Protein AF-A0A3D5Y1C2-F1 (afdb_monomer)

Mean predicted aligned error: 3.22 Å

Nearest PDB structures (foldseek):
  3kpk-assembly1_A  TM=3.389E-01  e=2.468E+00  Acidithiobacillus ferrooxidans ATCC 23270
  3sz0-assembly1_A  TM=3.414E-01  e=2.321E+00  Acidithiobacillus ferrooxidans ATCC 23270
  3szw-assembly1_A-2  TM=3.480E-01  e=2.321E+00  Acidithiobacillus ferrooxidans ATCC 23270
  3t2y-assembly1_A  TM=3.443E-01  e=2.970E+00  Acidithiobacillus ferrooxidans ATCC 23270
  3t31-assembly1_A-2  TM=3.548E-01  e=3.360E+00  Acidithiobacillus ferrooxidans ATCC 23270

Secondary stru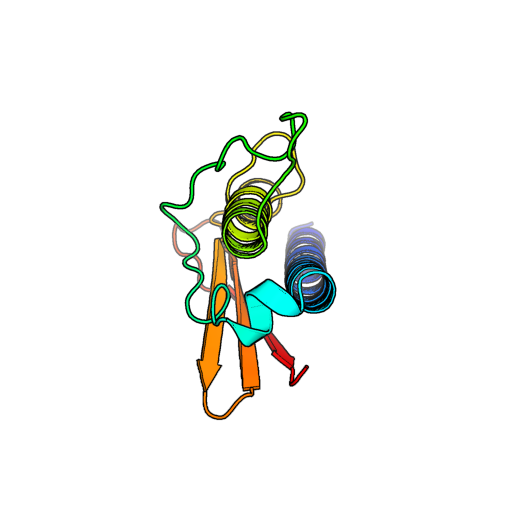cture (DSSP, 8-state):
-HHHHHHHHHHHHHHHHHHHHHHHHHTHHHHHTTTTTEE-SSS----S-TTSTT---HHHHHHHHHHHHHT-TTTT-HHHHSTT-EEEEEEETTEEEEEEEE-SS-SS---EEEEEEE--

Structure (mmCIF, N/CA/C/O backbone):
data_AF-A0A3D5Y1C2-F1
#
_entry.id   AF-A0A3D5Y1C2-F1
#
loop_
_atom_site.group_PDB
_atom_site.id
_atom_site.type_symbol
_atom_site.label_atom_id
_atom_site.label_alt_id
_atom_site.label_comp_id
_atom_site.label_asym_id
_atom_site.label_entity_id
_atom_site.label_seq_id
_atom_site.pdbx_PDB_ins_code
_atom_site.Cartn_x
_atom_site.Cartn_y
_atom_site.Cartn_z
_atom_site.occupancy
_atom_site.B_iso_or_equiv
_atom_site.auth_seq_id
_atom_site.auth_comp_id
_atom_site.auth_asym_id
_atom_site.auth_atom_id
_atom_site.pdbx_PDB_model_num
ATOM 1 N N . LEU A 1 1 ? 27.087 -5.260 -12.005 1.00 61.78 1 LEU A N 1
ATOM 2 C CA . LEU A 1 1 ? 26.291 -4.096 -11.547 1.00 61.78 1 LEU A CA 1
ATOM 3 C C . LEU A 1 1 ? 24.797 -4.425 -11.544 1.00 61.78 1 LEU A C 1
ATOM 5 O O . LEU A 1 1 ? 24.223 -4.326 -10.474 1.00 61.78 1 LEU A O 1
ATOM 9 N N . GLN A 1 2 ? 24.221 -4.949 -12.636 1.00 64.75 2 GLN A N 1
ATOM 10 C CA . GLN A 1 2 ? 22.806 -5.376 -12.729 1.00 64.75 2 GLN A CA 1
ATOM 11 C C . GLN A 1 2 ? 22.322 -6.299 -11.588 1.00 64.75 2 GLN A C 1
ATOM 13 O O . GLN A 1 2 ? 21.280 -6.045 -11.000 1.00 64.75 2 GLN A O 1
ATOM 18 N N . TYR A 1 3 ? 23.126 -7.290 -11.177 1.00 64.44 3 TYR A N 1
ATOM 19 C CA . TYR A 1 3 ? 22.782 -8.166 -10.043 1.00 64.44 3 TYR A CA 1
ATOM 20 C C . TYR A 1 3 ? 22.597 -7.435 -8.698 1.00 64.44 3 TYR A C 1
ATOM 22 O O . TYR A 1 3 ? 21.789 -7.866 -7.884 1.00 64.44 3 TYR A O 1
ATOM 30 N N . ASN A 1 4 ? 23.325 -6.336 -8.451 1.00 77.19 4 ASN A N 1
ATOM 31 C CA . ASN A 1 4 ? 23.154 -5.557 -7.218 1.00 77.19 4 ASN A CA 1
ATOM 32 C C . ASN A 1 4 ? 21.872 -4.714 -7.257 1.00 77.19 4 ASN A C 1
ATOM 34 O O . ASN A 1 4 ? 21.236 -4.545 -6.223 1.00 77.19 4 ASN A O 1
ATOM 38 N N . THR A 1 5 ? 21.481 -4.220 -8.434 1.00 86.44 5 THR A N 1
ATOM 39 C CA . THR A 1 5 ? 20.239 -3.456 -8.618 1.00 86.44 5 THR A CA 1
ATOM 40 C C . THR A 1 5 ? 19.008 -4.338 -8.410 1.00 86.44 5 THR A C 1
ATOM 42 O O . THR A 1 5 ? 18.137 -3.981 -7.625 1.00 86.44 5 THR A O 1
ATOM 45 N N . SER A 1 6 ? 18.997 -5.538 -8.996 1.00 91.56 6 SER A N 1
ATOM 46 C CA . SER A 1 6 ? 17.910 -6.513 -8.813 1.00 91.56 6 SER A CA 1
ATOM 47 C C . SER A 1 6 ? 17.731 -6.929 -7.342 1.00 91.56 6 SER A C 1
ATOM 49 O O . SER A 1 6 ? 16.632 -6.906 -6.782 1.00 91.56 6 SER A O 1
ATOM 51 N N . ALA A 1 7 ? 18.840 -7.218 -6.647 1.00 94.19 7 ALA A N 1
ATOM 52 C CA . ALA A 1 7 ? 18.813 -7.528 -5.217 1.00 94.19 7 ALA A CA 1
ATOM 53 C C . ALA A 1 7 ? 18.299 -6.352 -4.361 1.00 94.19 7 ALA A C 1
ATOM 55 O O . ALA A 1 7 ? 17.617 -6.565 -3.351 1.00 94.19 7 ALA A O 1
ATOM 56 N N . LEU A 1 8 ? 18.604 -5.114 -4.762 1.00 95.50 8 LEU A N 1
ATOM 57 C CA . LEU A 1 8 ? 18.118 -3.910 -4.097 1.00 95.50 8 LEU A CA 1
ATOM 58 C C . LEU A 1 8 ? 16.605 -3.732 -4.281 1.00 95.50 8 LEU A C 1
ATOM 60 O O . LEU A 1 8 ? 15.910 -3.569 -3.280 1.00 95.50 8 LEU A O 1
ATOM 64 N N . HIS A 1 9 ? 16.080 -3.829 -5.508 1.00 96.62 9 HIS A N 1
ATOM 65 C CA . HIS A 1 9 ? 14.636 -3.728 -5.764 1.00 96.62 9 HIS A CA 1
ATOM 66 C C . HIS A 1 9 ? 13.854 -4.782 -4.987 1.00 96.62 9 HIS A C 1
ATOM 68 O O . HIS A 1 9 ? 12.889 -4.460 -4.295 1.00 96.62 9 HIS A O 1
ATOM 74 N N . ARG A 1 10 ? 14.335 -6.029 -4.976 1.00 97.44 10 ARG A N 1
ATOM 75 C CA . ARG A 1 10 ? 13.726 -7.080 -4.155 1.00 97.44 10 ARG A CA 1
ATOM 76 C C . ARG A 1 10 ? 13.711 -6.717 -2.668 1.00 97.44 10 ARG A C 1
ATOM 78 O O . ARG A 1 10 ? 12.725 -6.983 -1.987 1.00 97.44 10 ARG A O 1
ATOM 85 N N . SER A 1 11 ? 14.776 -6.098 -2.158 1.00 98.06 11 SER A N 1
ATOM 86 C CA . SER A 1 11 ? 14.839 -5.652 -0.759 1.00 98.06 11 SER A CA 1
ATOM 87 C C . SER A 1 11 ? 13.825 -4.540 -0.465 1.00 98.06 11 SER A C 1
ATOM 89 O O . SER A 1 11 ? 13.181 -4.561 0.588 1.00 98.06 11 SER A O 1
ATOM 91 N N . TYR A 1 12 ? 13.627 -3.606 -1.401 1.00 98.06 12 TYR A N 1
ATOM 92 C CA . TYR A 1 12 ? 12.564 -2.606 -1.303 1.00 98.06 12 TYR A CA 1
ATOM 93 C C . TYR A 1 12 ? 11.179 -3.244 -1.335 1.00 98.06 12 TYR A C 1
ATOM 95 O O . TYR A 1 12 ? 10.396 -2.981 -0.430 1.00 98.06 12 TYR A O 1
ATOM 103 N N . ALA A 1 13 ? 10.888 -4.141 -2.279 1.00 98.50 13 ALA A N 1
ATOM 104 C CA . ALA A 1 13 ? 9.587 -4.805 -2.369 1.00 98.50 13 ALA A CA 1
ATOM 105 C C . ALA A 1 13 ? 9.228 -5.582 -1.089 1.00 98.50 13 ALA A C 1
ATOM 107 O O . ALA A 1 13 ? 8.101 -5.497 -0.599 1.00 98.50 13 ALA A O 1
ATOM 108 N N . VAL A 1 14 ? 10.206 -6.279 -0.497 1.00 98.56 14 VAL A N 1
ATOM 109 C CA . VAL A 1 14 ? 10.047 -6.951 0.803 1.00 98.56 14 VAL A CA 1
ATOM 110 C C . VAL A 1 14 ? 9.710 -5.945 1.902 1.00 98.56 14 VAL A C 1
ATOM 112 O O . VAL A 1 14 ? 8.754 -6.144 2.650 1.00 98.56 14 VAL A O 1
ATOM 115 N N . THR A 1 15 ? 10.470 -4.853 1.987 1.00 98.56 15 THR A N 1
ATOM 116 C CA . THR A 1 15 ? 10.271 -3.815 3.009 1.00 98.56 15 THR A CA 1
ATOM 117 C C . THR A 1 15 ? 8.903 -3.149 2.862 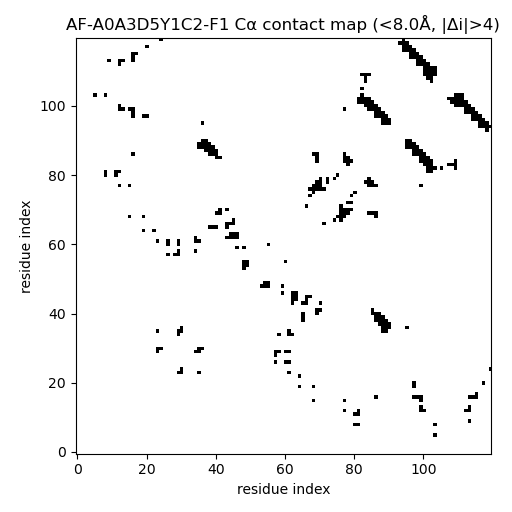1.00 98.56 15 THR A C 1
ATOM 119 O O . THR A 1 15 ? 8.188 -3.010 3.848 1.00 98.56 15 THR A O 1
ATOM 122 N N . GLN A 1 16 ? 8.492 -2.824 1.635 1.00 98.69 16 GLN A N 1
ATOM 123 C CA . GLN A 1 16 ? 7.206 -2.198 1.329 1.00 98.69 16 GLN A CA 1
ATOM 124 C C . GLN A 1 16 ? 6.015 -3.106 1.649 1.00 98.69 16 GLN A C 1
ATOM 126 O O . GLN A 1 16 ? 4.971 -2.619 2.081 1.00 98.69 16 GLN A O 1
ATOM 131 N N . ALA A 1 17 ? 6.146 -4.420 1.462 1.00 98.75 17 ALA A N 1
ATOM 132 C CA . ALA A 1 17 ? 5.092 -5.356 1.837 1.00 98.75 17 ALA A CA 1
ATOM 133 C C . ALA A 1 17 ? 4.919 -5.447 3.363 1.00 98.75 17 ALA A C 1
ATOM 135 O O . ALA A 1 17 ? 3.787 -5.482 3.852 1.00 98.75 17 ALA A O 1
ATOM 136 N N . TYR A 1 18 ? 6.022 -5.441 4.121 1.00 98.62 18 TYR A N 1
ATOM 137 C CA . TYR A 1 18 ? 5.964 -5.382 5.583 1.00 98.62 18 TYR A CA 1
ATOM 138 C C . TYR A 1 18 ? 5.448 -4.032 6.093 1.00 98.62 18 TYR A C 1
ATOM 140 O O . TYR A 1 18 ? 4.614 -4.026 6.994 1.00 98.62 18 TYR A O 1
ATOM 148 N N . ASP A 1 19 ? 5.855 -2.918 5.478 1.00 98.50 19 ASP A N 1
ATOM 149 C CA . ASP A 1 19 ? 5.358 -1.573 5.801 1.00 98.50 19 ASP A CA 1
ATOM 150 C C . ASP A 1 19 ? 3.827 -1.504 5.704 1.00 98.50 19 ASP A C 1
ATOM 152 O O . ASP A 1 19 ? 3.159 -1.100 6.656 1.00 98.50 19 ASP A O 1
ATOM 156 N N . MET A 1 20 ? 3.240 -1.997 4.607 1.00 98.56 20 MET A N 1
ATOM 157 C CA . MET A 1 20 ? 1.780 -2.036 4.475 1.00 98.56 20 MET A CA 1
ATOM 158 C C . MET A 1 20 ? 1.124 -2.959 5.513 1.00 98.56 20 MET A C 1
ATOM 160 O O . MET A 1 20 ? 0.098 -2.601 6.091 1.00 98.56 20 MET A O 1
ATOM 164 N N . ALA A 1 21 ? 1.720 -4.115 5.822 1.00 98.50 21 ALA A N 1
ATOM 165 C CA . ALA A 1 21 ? 1.200 -4.979 6.883 1.00 98.50 21 ALA A CA 1
ATOM 166 C C . ALA A 1 21 ? 1.209 -4.284 8.255 1.00 98.50 21 ALA A C 1
ATOM 168 O O . ALA A 1 21 ? 0.272 -4.443 9.039 1.00 98.50 21 ALA A O 1
ATOM 169 N N . ASP A 1 22 ? 2.240 -3.497 8.549 1.00 98.38 22 ASP A N 1
ATOM 170 C CA . ASP A 1 22 ?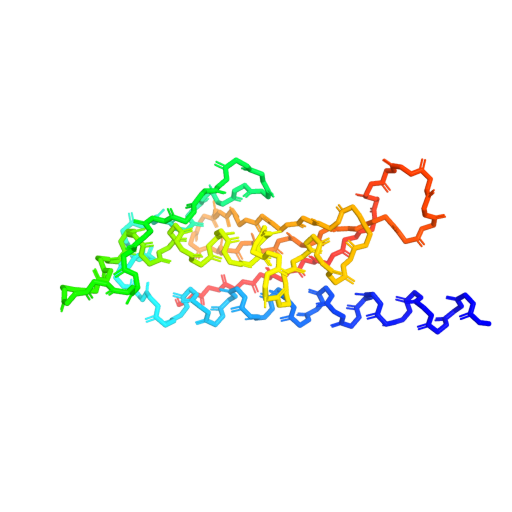 2.353 -2.768 9.810 1.00 98.38 22 ASP A CA 1
ATOM 171 C C . ASP A 1 22 ? 1.378 -1.588 9.884 1.00 98.38 22 ASP A C 1
ATOM 173 O O . ASP A 1 22 ? 0.726 -1.407 10.915 1.00 98.38 22 ASP A O 1
ATOM 177 N N . ARG A 1 23 ? 1.163 -0.860 8.783 1.00 98.31 23 ARG A N 1
ATOM 178 C CA . ARG A 1 23 ? 0.099 0.159 8.670 1.00 98.31 23 ARG A CA 1
ATOM 179 C C . ARG A 1 23 ? -1.285 -0.429 8.932 1.00 98.31 23 ARG A C 1
ATOM 181 O O . ARG A 1 23 ? -2.052 0.092 9.742 1.00 98.31 23 ARG A O 1
ATOM 188 N N . MET A 1 24 ? -1.571 -1.575 8.318 1.00 98.50 24 MET A N 1
ATOM 189 C CA . MET A 1 24 ? -2.804 -2.335 8.531 1.00 98.50 24 MET A CA 1
ATOM 190 C C . MET A 1 24 ? -2.995 -2.736 10.000 1.00 98.50 24 MET A C 1
ATOM 192 O O . MET A 1 24 ? -4.090 -2.586 10.545 1.00 98.50 24 MET A O 1
ATOM 196 N N . ARG A 1 25 ? -1.932 -3.207 10.669 1.00 98.00 25 ARG A N 1
ATOM 197 C CA . ARG A 1 25 ? -1.963 -3.527 12.108 1.00 98.00 25 ARG A CA 1
ATOM 198 C C . ARG A 1 25 ? -2.151 -2.291 12.981 1.00 98.00 25 ARG A C 1
ATOM 200 O O 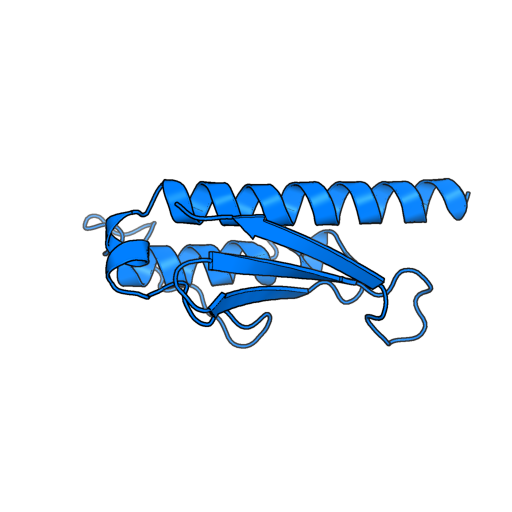. ARG A 1 25 ? -2.803 -2.395 14.016 1.00 98.00 25 ARG A O 1
ATOM 207 N N . ALA A 1 26 ? -1.603 -1.143 12.591 1.00 98.25 26 ALA A N 1
ATOM 208 C CA . ALA A 1 26 ? -1.757 0.107 13.330 1.00 98.25 26 ALA A CA 1
ATOM 209 C C . ALA A 1 26 ? -3.191 0.663 13.241 1.00 98.25 26 ALA A C 1
ATOM 211 O O . ALA A 1 26 ? -3.703 1.215 14.214 1.00 98.25 26 ALA A O 1
ATOM 212 N N . ASN A 1 27 ? -3.876 0.466 12.112 1.00 98.25 27 ASN A N 1
ATOM 213 C CA . ASN A 1 27 ? -5.257 0.900 11.895 1.00 98.25 27 ASN A CA 1
ATOM 214 C C . ASN A 1 27 ? -6.267 -0.255 12.047 1.00 98.25 27 ASN A C 1
ATOM 216 O O . ASN A 1 27 ? -7.035 -0.568 11.134 1.00 98.25 27 ASN A O 1
ATOM 220 N N . GLN A 1 28 ? -6.302 -0.877 13.230 1.00 97.62 28 GLN A N 1
ATOM 221 C CA . GLN A 1 28 ? -7.167 -2.037 13.502 1.00 97.62 28 GLN A CA 1
ATOM 222 C C . GLN A 1 28 ? -8.658 -1.763 13.257 1.00 97.62 28 GLN A C 1
ATOM 224 O O . GLN A 1 28 ? -9.373 -2.638 12.776 1.00 97.62 28 GLN A O 1
ATOM 229 N N . LEU A 1 29 ? -9.138 -0.548 13.552 1.00 98.31 29 LEU A N 1
ATOM 230 C CA . LEU A 1 29 ? -10.531 -0.163 13.299 1.00 98.31 29 LEU A CA 1
ATOM 231 C C . LEU A 1 29 ? -10.840 -0.112 11.799 1.00 98.31 29 LEU A C 1
ATOM 233 O O . LEU A 1 29 ? -11.901 -0.566 11.375 1.00 98.31 29 LEU A O 1
ATOM 237 N N . GLY A 1 30 ? -9.917 0.417 10.989 1.00 98.19 30 GLY A N 1
ATOM 238 C CA . GLY A 1 30 ? -10.060 0.441 9.538 1.00 98.19 30 GLY A CA 1
ATOM 239 C C . GLY A 1 30 ? -9.967 -0.957 8.933 1.00 98.19 30 GLY A C 1
ATOM 240 O O . GLY A 1 30 ? -10.744 -1.291 8.040 1.00 98.19 30 GLY A O 1
ATOM 241 N N . LEU A 1 31 ? -9.074 -1.791 9.468 1.00 97.56 31 LEU A N 1
ATOM 242 C CA . LEU A 1 31 ? -8.940 -3.193 9.090 1.00 97.56 31 LEU A CA 1
ATOM 243 C C . LEU A 1 31 ? -10.220 -3.986 9.380 1.00 97.56 31 LEU A C 1
ATOM 245 O O . LEU A 1 31 ? -10.758 -4.615 8.473 1.00 97.56 31 LEU A O 1
ATOM 249 N N . ALA A 1 32 ? -10.760 -3.889 10.597 1.00 96.88 32 ALA A N 1
ATOM 250 C CA . ALA A 1 32 ? -11.997 -4.568 10.989 1.00 96.88 32 ALA A CA 1
ATOM 251 C C . ALA A 1 32 ? -13.219 -4.092 10.182 1.00 96.88 32 ALA A C 1
ATOM 253 O O . ALA A 1 32 ? -14.131 -4.873 9.919 1.00 96.88 32 ALA A O 1
ATOM 254 N N . ALA A 1 33 ? -13.225 -2.824 9.758 1.00 97.69 33 ALA A N 1
ATOM 255 C CA . ALA A 1 33 ? -14.245 -2.262 8.874 1.00 97.69 33 ALA A CA 1
ATOM 256 C C . ALA A 1 33 ? -14.065 -2.651 7.391 1.00 97.69 33 ALA A C 1
ATOM 258 O O . ALA A 1 33 ? -14.910 -2.311 6.566 1.00 97.69 33 ALA A O 1
ATOM 259 N N . GLY A 1 34 ? -12.986 -3.357 7.040 1.00 97.56 34 GLY A N 1
ATOM 260 C CA . GLY A 1 34 ? -12.714 -3.821 5.682 1.00 97.56 34 GLY A CA 1
ATOM 261 C C . GLY A 1 34 ? -12.087 -2.780 4.752 1.00 97.56 34 GLY A C 1
ATOM 262 O O . GLY A 1 34 ? -12.025 -3.005 3.545 1.00 97.56 34 GLY A O 1
ATOM 263 N N . ASN A 1 35 ? -11.578 -1.664 5.280 1.00 98.06 35 ASN A N 1
ATOM 264 C CA . ASN A 1 35 ? -11.046 -0.565 4.464 1.00 98.06 35 ASN A CA 1
ATOM 265 C C . ASN A 1 35 ? -9.737 -0.915 3.727 1.00 98.06 35 ASN A C 1
ATOM 267 O O . ASN A 1 35 ? -9.351 -0.201 2.809 1.00 98.06 35 ASN A O 1
ATOM 271 N N . TYR A 1 36 ? -9.077 -2.021 4.091 1.00 98.00 36 TYR A N 1
ATOM 272 C CA . TYR A 1 36 ? -7.882 -2.544 3.411 1.00 98.00 36 TYR A CA 1
ATOM 273 C C . TYR A 1 36 ? -8.177 -3.750 2.504 1.00 98.00 36 TYR A C 1
ATOM 275 O O . TYR A 1 36 ? -7.261 -4.321 1.922 1.00 98.00 36 TYR A O 1
ATOM 283 N N . ASN A 1 37 ? -9.439 -4.177 2.374 1.00 96.94 37 ASN A N 1
ATOM 284 C CA . ASN A 1 37 ? -9.786 -5.435 1.698 1.00 96.94 37 ASN A CA 1
ATOM 285 C C . ASN A 1 37 ? -9.495 -5.438 0.190 1.00 96.94 37 ASN A C 1
ATOM 287 O O . ASN A 1 37 ? -9.467 -6.510 -0.412 1.00 96.94 37 ASN A O 1
ATOM 291 N N . SER A 1 38 ? -9.342 -4.259 -0.415 1.00 95.88 38 SER A N 1
ATOM 292 C CA . SER A 1 38 ? -9.163 -4.097 -1.857 1.00 95.88 38 SER A CA 1
ATOM 293 C C . SER A 1 38 ? -8.377 -2.822 -2.176 1.00 95.88 38 SER A C 1
ATOM 295 O O . SER A 1 38 ? -8.910 -1.895 -2.789 1.00 95.88 38 SER A O 1
ATOM 297 N N . ILE A 1 39 ? -7.111 -2.757 -1.755 1.00 97.31 39 ILE A N 1
ATOM 298 C CA . ILE A 1 39 ? -6.211 -1.677 -2.185 1.00 97.31 39 ILE A CA 1
ATOM 299 C C . ILE A 1 39 ? -5.714 -1.979 -3.594 1.00 97.31 39 ILE A C 1
ATOM 301 O O . ILE A 1 39 ? -5.131 -3.036 -3.847 1.00 97.31 39 ILE A O 1
ATOM 305 N N . THR A 1 40 ? -5.901 -1.015 -4.490 1.00 93.75 40 THR A N 1
ATOM 306 C CA . THR A 1 40 ? -5.331 -1.012 -5.837 1.00 93.75 40 THR A CA 1
ATOM 307 C C . THR A 1 40 ? -4.064 -0.164 -5.871 1.00 93.75 40 THR A C 1
ATOM 309 O O . THR A 1 40 ? -3.951 0.830 -5.156 1.00 93.75 40 THR A O 1
ATOM 312 N N . GLY A 1 41 ? -3.120 -0.517 -6.743 1.00 85.06 41 GLY A N 1
ATOM 313 C CA . GLY A 1 41 ? -1.865 0.225 -6.887 1.00 85.06 41 GLY A CA 1
ATOM 314 C C . GLY A 1 41 ? -1.972 1.560 -7.626 1.00 85.06 41 GLY A C 1
ATOM 315 O O . GLY A 1 41 ? -0.995 2.293 -7.723 1.00 85.06 41 GLY A O 1
ATOM 316 N N . ALA A 1 42 ? -3.155 1.895 -8.144 1.00 84.62 42 ALA A N 1
ATOM 317 C CA . ALA A 1 42 ? -3.423 3.130 -8.871 1.00 84.62 42 ALA A CA 1
ATOM 318 C C . ALA A 1 42 ? -4.747 3.762 -8.427 1.00 84.62 42 ALA A C 1
ATOM 320 O O . ALA A 1 42 ? -5.615 3.089 -7.867 1.00 84.62 42 ALA A O 1
ATOM 321 N N . GLY A 1 43 ? -4.904 5.056 -8.722 1.00 85.50 43 GLY A N 1
ATOM 322 C CA . GLY A 1 43 ? -6.158 5.795 -8.532 1.00 85.50 43 GLY A CA 1
ATOM 323 C C . GLY A 1 43 ? -6.462 6.211 -7.091 1.00 85.50 43 GLY A C 1
ATOM 324 O O . GLY A 1 43 ? -7.547 6.725 -6.834 1.00 85.50 43 GLY A O 1
ATOM 325 N N . VAL A 1 44 ? -5.528 6.011 -6.159 1.00 89.81 44 VAL A N 1
ATOM 326 C CA . VAL A 1 44 ? -5.672 6.455 -4.769 1.00 89.81 44 VAL A CA 1
ATOM 327 C C . VAL A 1 44 ? -5.155 7.887 -4.638 1.00 89.81 44 VAL A C 1
ATOM 329 O O . VAL A 1 44 ? -4.099 8.216 -5.171 1.00 89.81 44 VAL A O 1
ATOM 332 N N . THR A 1 45 ? -5.893 8.745 -3.938 1.00 95.06 45 THR A N 1
ATOM 333 C CA . THR A 1 45 ? -5.524 10.148 -3.696 1.00 95.06 45 THR A CA 1
ATOM 334 C C . THR A 1 45 ? -5.399 10.427 -2.206 1.00 95.06 45 THR A C 1
ATOM 336 O O . THR A 1 45 ? -6.113 9.808 -1.411 1.00 95.06 45 THR A O 1
ATOM 339 N N . ASP A 1 46 ? -4.570 11.407 -1.842 1.00 96.31 46 ASP A N 1
ATOM 340 C CA . ASP A 1 46 ? -4.474 11.898 -0.467 1.00 96.31 46 ASP A CA 1
ATOM 341 C 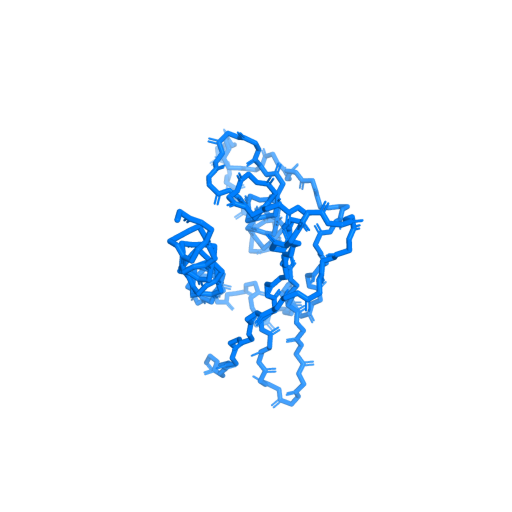C . ASP A 1 46 ? -5.860 12.369 0.023 1.00 96.31 46 ASP A C 1
ATOM 343 O O . ASP A 1 46 ? -6.454 13.263 -0.590 1.00 96.31 46 ASP A O 1
ATOM 347 N N . PRO A 1 47 ? -6.411 11.792 1.107 1.00 96.88 47 PRO A N 1
ATOM 348 C CA . PRO A 1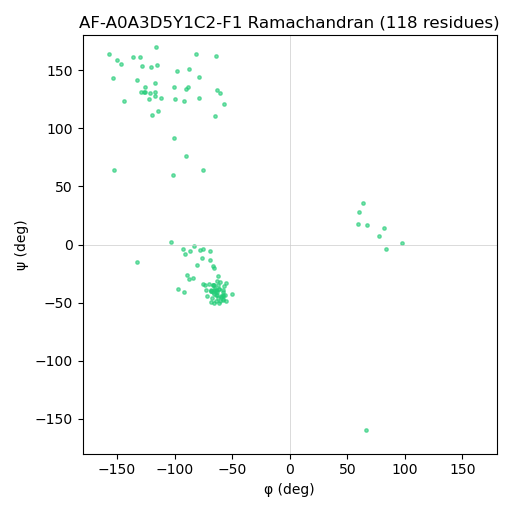 47 ? -7.646 12.277 1.720 1.00 96.88 47 PRO A CA 1
ATOM 349 C C . PRO A 1 47 ? -7.491 13.638 2.421 1.00 96.88 47 PRO A C 1
ATOM 351 O O . PRO A 1 47 ? -8.482 14.173 2.921 1.00 96.88 47 PRO A O 1
ATOM 354 N N . GLY A 1 48 ? -6.274 14.186 2.517 1.00 96.69 48 GLY A N 1
ATOM 355 C CA . GLY A 1 48 ? -5.982 15.511 3.068 1.00 96.69 48 GLY A CA 1
ATOM 356 C C . GLY A 1 48 ? -6.256 15.630 4.566 1.00 96.69 48 GLY A C 1
ATOM 357 O O . GLY A 1 48 ? -6.391 16.736 5.084 1.00 96.69 48 GLY A O 1
ATOM 358 N N . CYS A 1 49 ? -6.384 14.504 5.271 1.00 97.06 49 CYS A N 1
ATOM 359 C CA . CYS A 1 49 ? -6.858 14.469 6.654 1.00 97.06 49 CYS A CA 1
ATOM 360 C C . CYS A 1 49 ? -5.737 14.606 7.697 1.00 97.06 49 CYS A C 1
ATOM 362 O O . CYS A 1 49 ? -5.999 15.114 8.788 1.00 97.06 49 CYS A O 1
ATOM 364 N N . ILE A 1 50 ? -4.496 14.217 7.367 1.00 95.56 50 ILE A N 1
ATOM 365 C CA . ILE A 1 50 ? -3.362 14.183 8.312 1.00 95.56 50 ILE A CA 1
ATOM 366 C C . ILE A 1 50 ? -3.028 15.571 8.866 1.00 95.56 50 ILE A C 1
ATOM 368 O O . ILE A 1 50 ? -2.732 15.708 10.049 1.00 95.56 50 ILE A O 1
ATOM 372 N N . ALA A 1 51 ? -3.111 16.612 8.033 1.00 93.25 51 ALA A N 1
ATOM 373 C CA . ALA A 1 51 ? -2.801 17.985 8.433 1.00 93.25 51 ALA A CA 1
ATOM 374 C C . ALA A 1 51 ? -3.973 18.709 9.129 1.00 93.25 51 ALA A C 1
ATOM 376 O O . ALA A 1 51 ? -3.846 19.876 9.504 1.00 93.25 51 ALA A O 1
ATOM 377 N N . THR A 1 52 ? -5.129 18.056 9.285 1.00 95.44 52 THR A N 1
ATOM 378 C CA . THR A 1 52 ? -6.309 18.671 9.906 1.00 95.44 52 THR A CA 1
ATOM 379 C C . THR A 1 52 ? -6.291 18.503 11.423 1.00 95.44 52 THR A C 1
ATOM 381 O O . THR A 1 52 ? -5.798 17.507 11.943 1.00 95.44 52 THR A O 1
ATOM 384 N N . ALA A 1 53 ? -6.902 19.439 12.155 1.00 95.12 53 ALA A N 1
ATOM 385 C CA . ALA A 1 53 ? -7.002 19.347 13.616 1.00 95.12 53 ALA A CA 1
ATOM 386 C C . ALA A 1 53 ? -7.808 18.124 14.102 1.00 95.12 53 ALA A C 1
ATOM 388 O O . ALA A 1 53 ? -7.583 17.644 15.209 1.00 95.12 53 ALA A O 1
ATOM 389 N N . ALA A 1 54 ? -8.746 17.628 13.286 1.00 95.06 54 ALA A N 1
ATOM 390 C CA . ALA A 1 54 ? -9.523 16.426 13.584 1.00 95.06 54 ALA A CA 1
ATOM 391 C C . ALA A 1 54 ? -8.754 15.126 13.280 1.00 95.06 54 ALA A C 1
ATOM 393 O O . ALA A 1 54 ? -9.138 14.064 13.769 1.00 95.06 54 ALA A O 1
ATOM 394 N N . GLY A 1 55 ? -7.684 15.206 12.484 1.00 95.81 55 GLY A N 1
ATOM 395 C CA . GLY A 1 55 ? -6.967 14.051 11.966 1.00 95.81 55 GLY A CA 1
ATOM 396 C C . GLY A 1 55 ? -7.804 13.222 10.989 1.00 95.81 55 GLY A C 1
ATOM 397 O O . GLY A 1 55 ? -8.778 13.687 10.394 1.00 95.81 55 GLY A O 1
ATOM 398 N N . CYS A 1 56 ? -7.406 11.967 10.815 1.00 97.88 56 CYS A N 1
ATOM 399 C CA . CYS A 1 56 ? -8.059 11.028 9.914 1.00 97.88 56 CYS A CA 1
ATOM 400 C C . CYS A 1 56 ? -8.984 10.075 10.673 1.00 97.88 56 CYS A C 1
ATOM 402 O O . CYS A 1 56 ? -8.598 9.478 11.678 1.00 97.88 56 CYS A O 1
ATOM 404 N N . SER A 1 57 ? -10.186 9.851 10.139 1.00 98.31 57 SER A N 1
ATOM 405 C CA . SER A 1 57 ? -10.987 8.681 10.517 1.00 98.31 57 SER A CA 1
ATOM 406 C C . SER A 1 57 ? -10.280 7.375 10.113 1.00 98.31 57 SER A C 1
ATOM 408 O O . SER A 1 57 ? -9.436 7.398 9.216 1.00 98.31 57 SER A O 1
ATOM 410 N N . PRO A 1 58 ? -10.647 6.208 10.677 1.00 98.50 58 PRO A N 1
ATOM 411 C CA . PRO A 1 58 ? -10.051 4.926 10.283 1.00 98.50 58 PRO A CA 1
ATOM 412 C C . PRO A 1 58 ? -10.155 4.610 8.782 1.00 98.50 58 PRO A C 1
ATOM 414 O O . PRO A 1 58 ? -9.257 3.989 8.218 1.00 98.50 58 PRO A O 1
ATOM 417 N N . ALA A 1 59 ? -11.228 5.047 8.115 1.00 98.25 59 ALA A N 1
ATOM 418 C CA . ALA A 1 59 ? -11.380 4.892 6.667 1.00 98.25 59 ALA A CA 1
ATOM 419 C C . ALA A 1 59 ? -10.439 5.820 5.889 1.00 98.25 59 ALA A C 1
ATOM 421 O O . ALA A 1 59 ? -9.767 5.382 4.958 1.00 98.25 59 ALA A O 1
ATOM 422 N N . GLN A 1 60 ? -10.332 7.083 6.310 1.00 98.25 60 GLN A N 1
ATOM 423 C CA . GLN A 1 60 ? -9.390 8.022 5.701 1.00 98.25 60 GLN A CA 1
ATOM 424 C C . GLN A 1 60 ? -7.936 7.614 5.959 1.00 98.25 60 GLN A C 1
ATOM 426 O O . GLN A 1 60 ? -7.117 7.767 5.067 1.00 98.25 60 GLN A O 1
ATOM 431 N N . MET A 1 61 ? -7.611 7.042 7.123 1.00 98.50 61 MET A N 1
ATOM 432 C CA . MET A 1 61 ? -6.276 6.491 7.382 1.00 98.50 61 MET A CA 1
ATOM 433 C C . MET A 1 61 ? -5.925 5.378 6.395 1.00 98.50 61 MET A C 1
ATOM 435 O O . MET A 1 61 ? -4.842 5.405 5.829 1.00 98.50 61 MET A O 1
ATOM 439 N N . ALA A 1 62 ? -6.848 4.453 6.115 1.00 98.38 62 ALA A N 1
ATOM 440 C CA . ALA A 1 62 ? -6.608 3.395 5.133 1.00 98.38 62 ALA A CA 1
ATOM 441 C C . ALA A 1 62 ? -6.405 3.945 3.710 1.00 98.38 62 ALA A C 1
ATOM 443 O O . ALA A 1 62 ? -5.522 3.489 2.985 1.00 98.38 62 ALA A O 1
ATOM 444 N N . GLN A 1 63 ? -7.181 4.963 3.323 1.00 97.81 63 GLN A N 1
ATOM 445 C CA . GLN A 1 63 ? -6.984 5.660 2.050 1.00 97.81 63 GLN A CA 1
ATOM 446 C C . GLN A 1 63 ? -5.630 6.382 2.000 1.00 97.81 63 GLN A C 1
ATOM 448 O O . GLN A 1 63 ? -4.934 6.306 0.989 1.00 97.81 63 GLN A O 1
ATOM 453 N N . TYR A 1 64 ? -5.252 7.065 3.082 1.00 97.94 64 TYR A N 1
ATOM 454 C CA . TYR A 1 64 ? -3.969 7.751 3.197 1.00 97.94 64 TYR A CA 1
ATOM 455 C C . TYR A 1 64 ? -2.803 6.764 3.106 1.00 97.94 64 TYR A C 1
ATOM 457 O O . TYR A 1 64 ? -1.872 7.004 2.346 1.00 97.94 64 TYR A O 1
ATOM 465 N N . ASP A 1 65 ? -2.874 5.634 3.813 1.00 98.31 65 ASP A N 1
ATOM 466 C CA . ASP A 1 65 ? -1.864 4.577 3.750 1.00 98.31 65 ASP A CA 1
ATOM 467 C C . ASP A 1 65 ? -1.692 4.057 2.326 1.00 98.31 65 ASP A C 1
ATOM 469 O O . ASP A 1 65 ? -0.569 3.970 1.839 1.00 98.31 65 ASP A O 1
ATOM 473 N N . ALA A 1 66 ? -2.793 3.760 1.633 1.00 98.31 66 ALA A N 1
ATOM 474 C CA . ALA A 1 66 ? -2.755 3.298 0.250 1.00 98.31 66 ALA A CA 1
ATOM 475 C C . ALA A 1 66 ? -2.166 4.352 -0.707 1.00 98.31 66 ALA A C 1
ATOM 477 O O . ALA A 1 66 ? -1.374 4.005 -1.586 1.00 98.31 66 ALA A O 1
ATOM 478 N N . TRP A 1 67 ? -2.517 5.631 -0.529 1.00 97.88 67 TRP A N 1
ATOM 479 C CA . TRP A 1 67 ? -1.974 6.739 -1.319 1.00 97.88 67 TRP A CA 1
ATOM 480 C C . TRP A 1 67 ? -0.478 6.931 -1.064 1.00 97.88 67 TRP A C 1
ATOM 482 O O . TRP A 1 67 ? 0.301 6.979 -2.019 1.00 97.88 67 TRP A O 1
ATOM 492 N N . GLN A 1 68 ? -0.070 7.001 0.204 1.00 97.62 68 GLN A N 1
ATOM 493 C CA . GLN A 1 68 ? 1.318 7.238 0.583 1.00 97.62 68 GLN A CA 1
ATOM 494 C C . GLN A 1 68 ? 2.210 6.074 0.158 1.00 97.62 68 GLN A C 1
ATOM 496 O O . GLN A 1 68 ? 3.294 6.286 -0.378 1.00 97.62 68 GLN A O 1
ATOM 501 N N . TRP A 1 69 ? 1.738 4.845 0.352 1.00 98.31 69 TRP A N 1
ATOM 502 C CA . TRP A 1 69 ? 2.471 3.637 -0.005 1.00 98.31 69 TRP A CA 1
ATOM 503 C C . TRP A 1 69 ? 2.689 3.501 -1.512 1.00 98.31 69 TRP A C 1
ATOM 505 O O . TRP A 1 69 ? 3.764 3.077 -1.930 1.00 98.31 69 TRP A O 1
ATOM 515 N N . ASN A 1 70 ? 1.714 3.885 -2.343 1.00 97.88 70 ASN A N 1
ATOM 516 C CA . ASN A 1 70 ? 1.821 3.707 -3.792 1.00 97.88 70 ASN A CA 1
ATOM 517 C C . ASN A 1 70 ? 2.301 4.939 -4.560 1.00 97.88 70 ASN A C 1
ATOM 519 O O . ASN A 1 70 ? 3.039 4.779 -5.526 1.00 97.88 70 ASN A O 1
ATOM 523 N N . THR A 1 71 ? 1.880 6.145 -4.175 1.00 95.56 71 THR A N 1
ATOM 524 C CA . THR A 1 71 ? 1.906 7.305 -5.086 1.00 95.56 71 THR A CA 1
ATOM 525 C C . THR A 1 71 ? 2.493 8.588 -4.513 1.00 95.56 71 THR A C 1
ATOM 527 O O . THR A 1 71 ? 2.790 9.493 -5.290 1.00 95.56 71 THR A O 1
ATOM 530 N N . ASP A 1 72 ? 2.666 8.708 -3.194 1.00 94.88 72 ASP A N 1
ATOM 531 C CA . ASP A 1 72 ? 3.267 9.915 -2.622 1.00 94.88 72 ASP A CA 1
ATOM 532 C C . ASP A 1 72 ? 4.725 10.050 -3.077 1.00 94.88 72 ASP A C 1
ATOM 534 O O . ASP A 1 72 ? 5.605 9.280 -2.684 1.00 94.88 72 ASP A O 1
ATOM 538 N N . THR A 1 73 ? 4.975 11.047 -3.922 1.00 93.12 73 THR A N 1
ATOM 539 C CA . THR A 1 73 ? 6.288 11.326 -4.508 1.00 93.12 73 THR A CA 1
ATOM 540 C C . THR A 1 73 ? 7.250 11.987 -3.527 1.00 93.12 73 THR A C 1
ATOM 542 O O . THR A 1 73 ? 8.431 12.134 -3.833 1.00 93.12 73 THR A O 1
ATOM 545 N N . LEU A 1 74 ? 6.754 12.445 -2.374 1.00 93.31 74 LEU A N 1
ATOM 546 C CA . LEU A 1 74 ? 7.571 13.022 -1.307 1.00 93.31 74 LEU A CA 1
ATOM 547 C C . LEU A 1 74 ? 8.022 11.966 -0.288 1.00 93.31 74 LEU A C 1
ATOM 549 O O . LEU A 1 74 ? 8.855 12.262 0.569 1.00 93.31 74 LEU A O 1
ATOM 553 N N . SER A 1 75 ? 7.500 10.743 -0.400 1.00 91.38 75 SER A N 1
ATOM 554 C CA . SER A 1 75 ? 7.803 9.603 0.462 1.00 91.38 75 SER A CA 1
ATOM 555 C C . SER A 1 75 ? 8.472 8.471 -0.323 1.00 91.38 75 SER A C 1
ATOM 557 O O . SER A 1 75 ? 8.518 8.464 -1.552 1.00 91.38 75 SER A O 1
ATOM 559 N N . ALA A 1 76 ? 8.983 7.475 0.402 1.00 94.88 76 ALA A N 1
ATOM 560 C CA . ALA A 1 76 ? 9.515 6.236 -0.161 1.00 94.88 76 ALA A CA 1
ATOM 561 C C . ALA A 1 76 ? 8.371 5.300 -0.619 1.00 94.88 76 ALA A C 1
ATOM 563 O O . ALA A 1 76 ? 8.146 4.237 -0.048 1.00 94.88 76 ALA A O 1
ATOM 564 N N . SER A 1 77 ? 7.594 5.740 -1.608 1.00 97.31 77 SER A N 1
ATOM 565 C CA . SER A 1 77 ? 6.472 4.985 -2.172 1.00 97.31 77 SER A CA 1
ATOM 566 C C . SER A 1 77 ? 6.934 3.945 -3.197 1.00 97.31 77 SER A C 1
ATOM 568 O O . SER A 1 77 ? 8.049 4.017 -3.717 1.00 97.31 77 SER A O 1
ATOM 570 N N . ASN A 1 78 ? 6.069 2.984 -3.529 1.00 97.88 78 ASN A N 1
ATOM 571 C 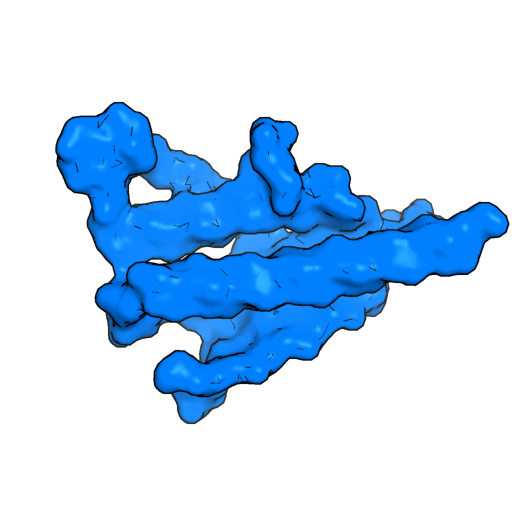CA . ASN A 1 78 ? 6.350 1.960 -4.539 1.00 97.88 78 ASN A CA 1
ATOM 572 C C . ASN A 1 78 ? 6.722 2.589 -5.888 1.00 97.88 78 ASN A C 1
ATOM 574 O O . ASN A 1 78 ? 7.720 2.186 -6.474 1.00 97.88 78 ASN A O 1
ATOM 578 N N . ALA A 1 79 ? 6.002 3.626 -6.329 1.00 95.88 79 ALA A N 1
ATOM 579 C CA . ALA A 1 79 ? 6.304 4.328 -7.577 1.00 95.88 79 ALA A CA 1
ATOM 580 C C . ALA A 1 79 ? 7.648 5.086 -7.565 1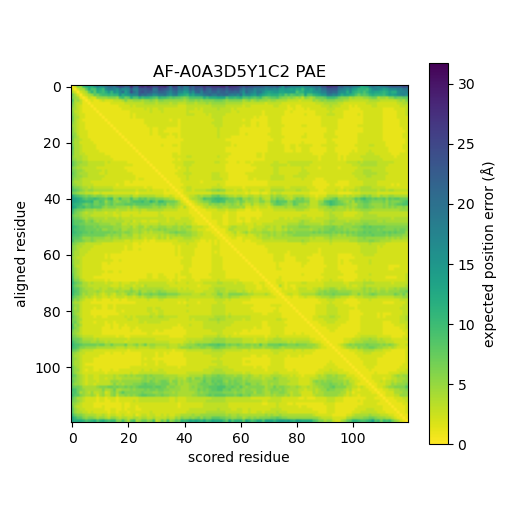.00 95.88 79 ALA A C 1
ATOM 582 O O . ALA A 1 79 ? 8.177 5.407 -8.627 1.00 95.88 79 ALA A O 1
ATOM 583 N N . VAL A 1 80 ? 8.195 5.399 -6.383 1.00 96.31 80 VAL A N 1
ATOM 584 C CA . VAL A 1 80 ? 9.495 6.077 -6.229 1.00 96.31 80 VAL A CA 1
ATOM 585 C C . VAL A 1 80 ? 10.640 5.072 -6.099 1.00 96.31 80 VAL A C 1
ATOM 587 O O . VAL A 1 80 ? 11.720 5.296 -6.642 1.00 96.31 80 VAL A O 1
ATOM 590 N N . LEU A 1 81 ? 10.430 3.985 -5.356 1.00 96.31 81 LEU A N 1
ATOM 591 C CA . LEU A 1 81 ? 11.472 3.008 -5.026 1.00 96.31 81 LEU A CA 1
ATOM 592 C C . LEU A 1 81 ? 11.693 1.950 -6.107 1.00 96.31 81 LEU A C 1
ATOM 594 O O . LEU A 1 81 ? 12.783 1.383 -6.187 1.00 96.31 81 LEU A O 1
ATOM 598 N N . LEU A 1 82 ? 10.650 1.631 -6.871 1.00 96.81 82 LEU A N 1
ATOM 599 C CA . LEU A 1 82 ? 10.620 0.500 -7.787 1.00 96.81 82 LEU A CA 1
ATOM 600 C C . LEU A 1 82 ? 10.231 0.980 -9.195 1.00 96.81 82 LEU A C 1
ATOM 602 O O . LEU A 1 82 ? 9.236 1.698 -9.336 1.00 96.81 82 LEU A O 1
ATOM 606 N N . PRO A 1 83 ? 10.963 0.587 -10.252 1.00 96.00 83 PRO A N 1
ATOM 607 C CA . PRO A 1 83 ? 10.550 0.879 -11.621 1.00 96.00 83 PRO A CA 1
ATOM 608 C C . PRO A 1 83 ? 9.192 0.223 -11.898 1.00 96.00 83 PRO A C 1
ATOM 610 O O . PRO A 1 83 ? 8.983 -0.937 -11.552 1.00 96.00 83 PRO A O 1
ATOM 613 N N . GLY A 1 84 ? 8.229 0.979 -12.433 1.00 95.44 84 GLY A N 1
ATOM 614 C CA . GLY A 1 84 ? 6.857 0.479 -12.623 1.00 95.44 84 GLY A CA 1
ATOM 615 C C . GLY A 1 84 ? 6.159 0.031 -11.326 1.00 95.44 84 GLY A C 1
ATOM 616 O O . GLY A 1 84 ? 5.176 -0.707 -11.379 1.00 95.44 84 GLY A O 1
ATOM 617 N N . GLY A 1 85 ? 6.676 0.450 -10.166 1.00 96.75 85 GLY A N 1
ATOM 618 C CA . GLY A 1 85 ? 6.320 -0.077 -8.858 1.00 96.75 85 GLY A CA 1
ATOM 619 C C . GLY A 1 85 ? 4.867 0.144 -8.465 1.00 96.75 85 GLY A C 1
ATOM 620 O O . GLY A 1 85 ? 4.345 1.256 -8.547 1.00 96.75 85 GLY A O 1
ATOM 621 N N . SER A 1 86 ? 4.222 -0.909 -7.970 1.00 97.56 86 SER A N 1
ATOM 622 C CA . SER A 1 86 ? 2.818 -0.871 -7.561 1.00 97.56 86 SER A CA 1
ATOM 623 C C . SER A 1 86 ? 2.528 -1.913 -6.486 1.00 97.56 86 SER A C 1
ATOM 625 O O . SER A 1 86 ? 3.076 -3.013 -6.493 1.00 97.56 86 SER A O 1
ATOM 627 N N . GLY A 1 87 ? 1.659 -1.562 -5.546 1.00 98.19 87 GLY A N 1
ATOM 628 C CA . GLY A 1 87 ? 1.286 -2.384 -4.409 1.00 98.19 87 GLY A CA 1
ATOM 629 C C . GLY A 1 87 ? -0.223 -2.579 -4.315 1.00 98.19 87 GLY A C 1
ATOM 630 O O . GLY A 1 87 ? -1.001 -1.629 -4.426 1.00 98.19 87 GLY A O 1
ATOM 631 N N . THR A 1 88 ? -0.650 -3.812 -4.054 1.00 98.50 88 THR A N 1
ATOM 632 C CA . THR A 1 88 ? -2.061 -4.177 -3.872 1.00 98.50 88 THR A CA 1
ATOM 633 C C . THR A 1 88 ? -2.283 -4.944 -2.577 1.00 98.50 88 THR A C 1
ATOM 635 O O . THR A 1 88 ? -1.381 -5.620 -2.076 1.00 98.50 88 THR A O 1
ATOM 638 N N . VAL A 1 89 ? -3.505 -4.853 -2.050 1.00 98.50 89 VAL A N 1
ATOM 639 C CA . VAL A 1 89 ? -3.968 -5.663 -0.918 1.00 98.50 89 VAL A CA 1
ATOM 640 C C . VAL A 1 89 ? -5.300 -6.298 -1.280 1.00 98.50 89 VAL A C 1
ATOM 642 O O . VAL A 1 89 ? -6.219 -5.615 -1.728 1.00 98.50 89 VAL A O 1
ATOM 645 N N . SER A 1 90 ? -5.406 -7.603 -1.054 1.00 97.94 90 SER A N 1
ATOM 646 C CA . SER A 1 90 ? -6.655 -8.360 -1.150 1.00 97.94 90 SER A CA 1
ATOM 647 C C . SER A 1 90 ? -6.864 -9.205 0.103 1.00 97.94 90 SER A C 1
ATOM 649 O O . SER A 1 90 ? -5.920 -9.455 0.855 1.00 97.94 90 SER A O 1
ATOM 651 N N . THR A 1 91 ? -8.093 -9.656 0.350 1.00 97.25 91 THR A N 1
ATOM 652 C CA . THR A 1 91 ? -8.397 -10.568 1.459 1.00 97.25 91 THR A CA 1
ATOM 653 C C . THR A 1 91 ? -9.260 -11.740 1.011 1.00 97.25 91 THR A C 1
ATOM 655 O O . THR A 1 91 ? -10.172 -11.583 0.197 1.00 97.25 91 THR A O 1
ATOM 658 N N . ALA A 1 92 ? -8.980 -12.922 1.558 1.00 96.56 92 ALA A N 1
ATOM 659 C CA . ALA A 1 92 ? -9.779 -14.125 1.376 1.00 96.56 92 ALA A CA 1
ATOM 660 C C . ALA A 1 92 ? -9.783 -14.938 2.675 1.00 96.56 92 ALA A C 1
ATOM 662 O O . ALA A 1 92 ? -8.732 -15.292 3.202 1.00 96.56 92 ALA A O 1
ATOM 663 N N . GLY A 1 93 ? -10.970 -15.224 3.217 1.00 92.38 93 GLY A N 1
ATOM 664 C CA . GLY A 1 93 ? -11.100 -16.029 4.438 1.00 92.38 93 GLY A CA 1
ATOM 665 C C . GLY A 1 93 ? -10.400 -15.439 5.672 1.00 92.38 93 GLY A C 1
ATOM 666 O O . GLY A 1 93 ? -9.976 -16.195 6.536 1.00 92.38 93 GLY A O 1
ATOM 667 N N . GLY A 1 94 ? -10.249 -14.110 5.743 1.00 91.62 94 GLY A N 1
ATOM 668 C CA . GLY A 1 94 ? -9.547 -13.421 6.835 1.00 91.62 94 GLY A CA 1
ATOM 669 C C . GLY A 1 94 ? -8.025 -13.348 6.672 1.00 91.62 94 GLY A C 1
ATOM 670 O O . GLY A 1 94 ? -7.363 -12.695 7.474 1.00 91.62 94 GLY A O 1
ATOM 671 N N . VAL A 1 95 ? -7.468 -13.960 5.624 1.00 97.44 95 VAL A N 1
ATOM 672 C CA . VAL A 1 95 ? -6.052 -13.833 5.265 1.00 97.44 95 VAL A CA 1
ATOM 673 C C . VAL A 1 95 ? -5.893 -12.677 4.287 1.00 97.44 95 VAL A C 1
ATOM 675 O O . VAL A 1 95 ? -6.515 -12.663 3.223 1.00 97.44 95 VAL A O 1
ATOM 678 N N . TYR A 1 96 ? -5.045 -11.717 4.638 1.00 98.31 96 TYR A N 1
ATOM 679 C CA . TYR A 1 96 ? -4.675 -10.605 3.773 1.00 98.31 96 TYR A CA 1
ATOM 680 C C . TYR A 1 96 ? -3.452 -10.973 2.941 1.00 98.31 96 TYR A C 1
ATOM 682 O O . TYR A 1 96 ? -2.476 -11.510 3.461 1.00 98.31 96 TYR A O 1
ATOM 690 N N . THR A 1 97 ? -3.513 -10.671 1.648 1.00 98.56 97 THR A N 1
ATOM 691 C CA . THR A 1 97 ? -2.424 -10.855 0.687 1.00 98.56 97 THR A CA 1
ATOM 692 C C . THR A 1 97 ? -1.980 -9.491 0.189 1.00 98.56 97 THR A C 1
ATOM 694 O O . THR A 1 97 ? -2.748 -8.795 -0.476 1.00 98.56 97 THR A O 1
ATOM 697 N N . ILE A 1 98 ? -0.742 -9.130 0.508 1.00 98.75 98 ILE A N 1
ATOM 698 C CA . ILE A 1 98 ? -0.064 -7.929 0.030 1.00 98.75 98 ILE A CA 1
ATOM 699 C C . ILE A 1 98 ? 0.844 -8.347 -1.119 1.00 98.75 98 ILE A C 1
ATOM 701 O O . ILE A 1 98 ? 1.668 -9.245 -0.956 1.00 98.75 98 ILE A O 1
ATOM 705 N N . THR A 1 99 ? 0.688 -7.711 -2.275 1.00 98.69 99 THR A N 1
ATOM 706 C CA . THR A 1 99 ? 1.527 -7.959 -3.455 1.00 98.69 99 THR A CA 1
ATOM 707 C C . THR A 1 99 ? 2.178 -6.660 -3.884 1.00 98.69 99 THR A C 1
ATOM 709 O O . THR A 1 99 ? 1.471 -5.684 -4.125 1.00 98.69 99 THR A O 1
ATOM 712 N N . VAL A 1 100 ? 3.504 -6.658 -3.992 1.00 98.62 100 VAL A N 1
ATOM 713 C CA . VAL A 1 100 ? 4.287 -5.562 -4.572 1.00 98.62 100 VAL A CA 1
ATOM 714 C C . VAL A 1 100 ? 4.884 -6.058 -5.879 1.00 98.62 100 VAL A C 1
ATOM 716 O O . VAL A 1 100 ? 5.532 -7.103 -5.873 1.00 98.62 100 VAL A O 1
ATOM 719 N N . ILE A 1 101 ? 4.655 -5.328 -6.968 1.00 98.19 101 ILE A N 1
ATOM 720 C CA . ILE A 1 101 ? 5.192 -5.622 -8.300 1.00 98.19 101 ILE A CA 1
ATOM 721 C C . ILE A 1 101 ? 6.152 -4.533 -8.767 1.00 98.19 101 ILE A C 1
ATOM 723 O O . ILE A 1 101 ? 6.038 -3.387 -8.318 1.00 98.19 101 ILE A O 1
ATOM 727 N N . TRP A 1 102 ? 7.078 -4.889 -9.655 1.00 97.94 102 TRP A N 1
ATOM 728 C CA . TRP A 1 102 ? 8.001 -3.958 -10.304 1.00 97.94 102 TRP A CA 1
ATOM 729 C C . TRP A 1 102 ? 8.541 -4.514 -11.628 1.00 97.94 102 TRP A C 1
ATOM 731 O O . TRP A 1 102 ? 8.431 -5.705 -11.901 1.00 97.94 102 TRP A O 1
ATOM 741 N N . ASP A 1 103 ? 9.110 -3.624 -12.433 1.00 96.62 103 ASP A N 1
ATOM 742 C CA . ASP A 1 103 ? 9.759 -3.881 -13.721 1.00 96.62 103 ASP A CA 1
ATOM 743 C C . ASP A 1 103 ? 11.289 -3.898 -13.515 1.00 96.62 103 ASP A C 1
ATOM 745 O O . ASP A 1 103 ? 11.942 -2.852 -13.475 1.00 96.62 103 ASP A O 1
ATOM 749 N N . ASP A 1 104 ? 11.876 -5.070 -13.246 1.00 94.50 104 ASP A N 1
ATOM 750 C CA . ASP A 1 104 ? 13.307 -5.160 -12.911 1.00 94.50 104 ASP A CA 1
ATOM 751 C C . ASP A 1 104 ? 14.216 -4.963 -14.133 1.00 94.50 104 ASP A C 1
ATOM 753 O O . ASP A 1 104 ? 15.297 -4.368 -14.021 1.00 94.50 104 ASP A O 1
ATOM 757 N N . ASP A 1 105 ? 13.792 -5.434 -15.307 1.00 91.94 105 ASP A N 1
ATOM 758 C CA . ASP A 1 105 ? 14.572 -5.394 -16.546 1.00 91.94 105 ASP A CA 1
ATOM 759 C C . ASP A 1 105 ? 14.305 -4.156 -17.421 1.00 91.94 105 ASP A C 1
ATOM 761 O O . ASP A 1 105 ? 15.073 -3.898 -18.354 1.00 91.94 105 ASP A O 1
ATOM 765 N N . HIS A 1 106 ? 13.352 -3.315 -17.012 1.00 90.56 106 HIS A N 1
ATOM 766 C CA . HIS A 1 106 ? 12.974 -2.040 -17.625 1.00 90.56 106 HIS A CA 1
ATOM 767 C C . HIS A 1 106 ? 12.414 -2.204 -19.044 1.00 90.56 106 HIS A C 1
ATOM 769 O O . HIS A 1 106 ? 12.671 -1.361 -19.917 1.00 90.56 106 HIS A O 1
ATOM 775 N N . ASP A 1 107 ? 11.674 -3.283 -19.296 1.00 92.50 107 ASP A N 1
ATOM 776 C CA . ASP A 1 107 ? 11.047 -3.554 -20.592 1.00 92.50 107 ASP A CA 1
ATOM 777 C C . ASP A 1 107 ? 9.656 -2.899 -20.752 1.00 92.50 107 ASP A C 1
ATOM 779 O O . ASP A 1 107 ? 9.095 -2.864 -21.855 1.00 92.50 107 ASP A O 1
ATOM 783 N N . GLY A 1 108 ? 9.148 -2.284 -19.678 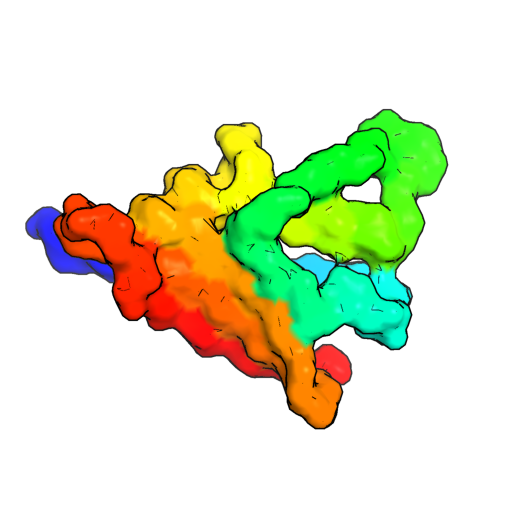1.00 90.81 108 GLY A N 1
ATOM 784 C CA . GLY A 1 108 ? 7.842 -1.638 -19.604 1.00 90.81 108 GLY A CA 1
ATOM 785 C C . GLY A 1 108 ? 6.748 -2.510 -18.987 1.00 90.81 108 GLY A C 1
ATOM 786 O O . GLY A 1 108 ? 5.605 -2.042 -18.898 1.00 90.81 108 GLY A O 1
ATOM 787 N N . ALA A 1 109 ? 7.060 -3.735 -18.561 1.00 92.25 109 ALA A N 1
ATOM 788 C CA . ALA A 1 109 ? 6.153 -4.653 -17.891 1.00 92.25 109 ALA A CA 1
ATOM 789 C C . ALA A 1 109 ? 6.630 -4.966 -16.456 1.00 92.25 109 ALA A C 1
ATOM 791 O O . ALA A 1 109 ? 7.792 -5.236 -16.179 1.00 92.25 109 ALA A O 1
ATOM 792 N N . ALA A 1 110 ? 5.711 -4.856 -15.490 1.00 94.31 110 ALA A N 1
ATOM 793 C CA . ALA A 1 110 ? 6.006 -5.091 -14.076 1.00 94.31 110 ALA A CA 1
ATOM 794 C C . ALA A 1 110 ? 5.786 -6.569 -13.709 1.00 94.31 110 ALA A C 1
ATOM 796 O O . ALA A 1 110 ? 4.761 -6.936 -13.121 1.00 94.31 110 ALA A O 1
ATOM 797 N N . ASP A 1 111 ? 6.738 -7.402 -14.112 1.00 94.00 111 ASP A N 1
ATOM 798 C CA . ASP A 1 111 ? 6.645 -8.868 -14.111 1.00 94.00 111 ASP A CA 1
ATOM 799 C C . ASP A 1 111 ? 7.079 -9.487 -12.781 1.00 94.00 111 ASP A C 1
ATOM 801 O O . ASP A 1 111 ? 6.598 -10.553 -12.366 1.00 94.00 111 ASP A O 1
ATOM 805 N N . ASP A 1 112 ? 7.998 -8.811 -12.099 1.00 97.56 112 ASP A N 1
ATOM 806 C CA . ASP A 1 112 ? 8.527 -9.244 -10.824 1.00 97.56 112 ASP A CA 1
ATOM 807 C C . ASP A 1 112 ? 7.560 -8.915 -9.701 1.00 97.56 112 ASP A C 1
ATOM 809 O O . ASP A 1 112 ? 6.882 -7.886 -9.691 1.00 97.56 112 ASP A O 1
ATOM 813 N N . ASN A 1 113 ? 7.496 -9.810 -8.717 1.00 97.88 113 ASN A N 1
ATOM 814 C CA . ASN A 1 113 ? 6.640 -9.607 -7.564 1.00 97.88 113 ASN A CA 1
ATOM 815 C C . ASN A 1 113 ? 7.205 -10.190 -6.270 1.00 97.88 113 ASN A C 1
ATOM 817 O O . ASN A 1 113 ? 7.992 -11.143 -6.235 1.00 97.88 113 ASN A O 1
ATOM 821 N N . PHE A 1 114 ? 6.741 -9.598 -5.176 1.00 98.62 114 PHE A N 1
ATOM 822 C CA . PHE A 1 114 ? 6.865 -10.124 -3.834 1.00 98.62 114 PHE A CA 1
ATOM 823 C C . PHE A 1 114 ? 5.484 -10.174 -3.187 1.00 98.62 114 PHE A C 1
ATOM 825 O O . PHE A 1 114 ? 4.738 -9.193 -3.203 1.00 98.62 114 PHE A O 1
ATOM 832 N N . ILE A 1 115 ? 5.164 -11.327 -2.603 1.00 98.50 115 ILE A N 1
ATOM 833 C CA . ILE A 1 115 ? 3.887 -11.583 -1.946 1.00 98.50 115 ILE A CA 1
ATOM 834 C C . ILE A 1 115 ? 4.144 -11.846 -0.467 1.00 98.50 115 ILE A C 1
ATOM 836 O O . ILE A 1 115 ? 4.930 -12.724 -0.104 1.00 98.50 115 ILE A O 1
ATOM 840 N N . PHE A 1 116 ? 3.431 -11.115 0.383 1.00 98.44 116 PHE A N 1
ATOM 841 C CA . PHE A 1 116 ? 3.379 -11.344 1.818 1.00 98.44 116 PHE A CA 1
ATOM 842 C C . PHE A 1 116 ? 1.935 -11.600 2.243 1.00 98.44 116 PHE A C 1
ATOM 844 O O . PHE A 1 116 ? 1.028 -10.848 1.891 1.00 98.44 116 PHE A O 1
ATOM 851 N N . GLN A 1 117 ? 1.721 -12.669 3.007 1.00 98.06 117 GLN A N 1
ATOM 852 C CA . GLN A 1 117 ? 0.409 -13.017 3.539 1.00 98.06 117 GLN A CA 1
ATOM 853 C C . GLN A 1 117 ? 0.430 -12.980 5.056 1.00 98.06 117 GLN A C 1
ATOM 855 O O . GLN A 1 117 ? 1.378 -13.452 5.686 1.00 98.06 117 GLN A O 1
ATOM 860 N N . PHE A 1 118 ? -0.635 -12.449 5.646 1.00 96.31 118 PHE A N 1
ATOM 861 C CA . PHE A 1 118 ? -0.800 -12.466 7.091 1.00 96.31 118 PHE A CA 1
ATOM 862 C C . PHE A 1 118 ? -2.269 -12.507 7.498 1.00 96.31 118 PHE A C 1
ATOM 864 O O . PHE A 1 118 ? -3.165 -12.131 6.742 1.00 96.31 118 PHE A O 1
ATOM 871 N N . GLN A 1 119 ? -2.492 -12.959 8.727 1.00 93.56 119 GLN A N 1
ATOM 872 C CA . GLN A 1 119 ? -3.778 -12.915 9.401 1.00 93.56 119 GLN A CA 1
ATOM 873 C C . GLN A 1 119 ? -3.597 -12.074 10.680 1.00 93.56 119 GLN A C 1
ATOM 875 O O . GLN A 1 119 ? -2.806 -12.480 11.535 1.00 93.56 119 GLN A O 1
ATOM 880 N N . PRO A 1 120 ? -4.206 -10.875 10.752 1.00 84.31 120 PRO A N 1
ATOM 881 C CA . PRO A 1 120 ? -4.126 -9.978 11.905 1.00 84.31 120 PRO A CA 1
ATOM 882 C C . PRO A 1 120 ? -4.819 -10.521 13.158 1.00 84.31 120 PRO A C 1
ATOM 884 O O . PRO A 1 120 ? -5.775 -11.320 13.019 1.00 84.31 120 PRO A O 1
#

Foldseek 3Di:
DLVVLLVQLVVLQVVLLVLLVVLLVVLVVLVVVCLQAKQWLDDQDQPVQCPDPVHDDSNNSSSNSSCQQRPPPVHSHQVNRAAVWGWIWHDDPQKIKIKIFHDSPPPPDRPDIDIDIDHD

Solvent-accessible surface area (backbone atoms only — not comparable to full-atom values): 6545 Å² total; per-residue (Å²): 112,69,71,60,52,53,54,48,44,52,51,48,36,54,50,52,42,50,50,51,54,50,52,48,62,72,38,49,68,13,45,75,70,48,56,54,45,70,41,59,47,63,94,61,58,76,68,72,27,78,88,39,96,85,40,54,54,48,57,45,42,39,41,31,51,52,12,42,48,18,64,33,82,91,48,94,5,29,52,69,69,26,52,76,16,28,40,35,27,36,59,59,97,73,35,36,41,31,39,27,32,20,21,85,86,70,83,86,54,54,78,44,74,43,78,47,74,51,66,133

Radius of gyration: 14.52 Å; Cα contacts (8 Å, |Δi|>4): 209; chains: 1; bounding box: 40×35×34 Å

Sequence (120 aa):
LQYNTSALHRSYAVTQAYDMADRMRANQLGLAAGNYNSITGAGVTDPGCIATAAGCSPAQMAQYDAWQWNTDTLSASNAVLLPGGSGTVSTAGGVYTITVIWDDDHDGAADDNFIFQFQP

pLDDT: mean 95.2, std 6.18, range [61.78, 98.75]